Protein AF-A0A1G3KLJ8-F1 (afdb_monomer_lite)

Secondary structure (DSSP, 8-state):
---------------HHHHHHHHHHHHHTT-HHHHHHHHHHHHTT-----HHHHHHHHHHHHHHHHHTT-HHHHHHHHHHHHHH-TT-HHHHHHHHHHHSS---HHHHHHHHHHHHHHHHHHHHS--PPPPHHHHHHHHHHHHHHHHHHTTT---TTS-HHHHHHHHHH----

Radius of gyration: 20.09 Å; chains: 1; bounding box: 70×41×55 Å

pLDDT: mean 83.94, std 15.46, range [36.38, 97.56]

Sequence (173 aa):
MVTNRECRINTNFISSIDVFSQSFEMYKRKNYEKALCLLEKSLQSIEIPSFCILSEYYDLAASILWKIGESEKSYALWQKSLSFDNYNRHSYLSLSLLYKQQTDFCQLFIQIKLNEYYSLREYCENAGAFSQQEQEKVVDYLLFFWNKNLTNKNYTEMDELELVDYFIGLKVF

Foldseek 3Di:
DDPPPPPPPPPPQCALVNLLVVLVVCVVVVVLVVSLVSLVVCVVPYDDPALLSVLSSLLSNLVSCVSVPVNVSSLVSLVVSCVSPVLPQLSVQLCCQVPPPDDDLLVNLLVLVLSVVVVVCVVVDVDDDDDPVVSVVSSVLSNVVCVPPPPPDDPPVDDSSSSSVVSNPDDRD

Structure (mmCIF, N/CA/C/O backbone):
data_AF-A0A1G3KLJ8-F1
#
_entry.id   AF-A0A1G3KLJ8-F1
#
loop_
_atom_site.group_PDB
_atom_site.id
_atom_site.type_symbol
_atom_site.label_atom_id
_atom_site.label_alt_id
_atom_site.label_comp_id
_atom_site.label_asym_id
_atom_site.label_entity_id
_atom_site.label_seq_id
_atom_site.pdbx_PDB_ins_code
_atom_site.Cartn_x
_atom_site.Cartn_y
_atom_site.Cartn_z
_atom_site.occupancy
_atom_site.B_iso_or_equiv
_atom_site.auth_seq_id
_atom_site.auth_comp_id
_atom_site.auth_asym_id
_atom_site.auth_atom_id
_atom_site.pdbx_PDB_model_num
ATOM 1 N N . MET A 1 1 ? 50.192 25.869 -26.076 1.00 37.09 1 MET A N 1
ATOM 2 C CA . MET A 1 1 ? 48.774 25.765 -26.478 1.00 37.09 1 MET A CA 1
ATOM 3 C C . MET A 1 1 ? 48.099 24.791 -25.533 1.00 37.09 1 MET A C 1
ATOM 5 O O . MET A 1 1 ? 48.332 23.597 -25.640 1.00 37.09 1 MET A O 1
ATOM 9 N N . VAL A 1 2 ? 47.359 25.306 -24.552 1.00 36.38 2 VAL A N 1
ATOM 10 C CA . VAL A 1 2 ? 46.564 24.490 -23.628 1.00 36.38 2 VAL A CA 1
ATOM 11 C C . VAL A 1 2 ? 45.152 24.457 -24.193 1.00 36.38 2 VAL A C 1
ATOM 13 O O . VAL A 1 2 ? 44.456 25.467 -24.170 1.00 36.38 2 VAL A O 1
ATOM 16 N N . THR A 1 3 ? 44.736 23.327 -24.758 1.00 38.88 3 THR A N 1
ATOM 17 C CA . THR A 1 3 ? 43.322 23.094 -25.057 1.00 38.88 3 THR A CA 1
ATOM 18 C C . THR A 1 3 ? 42.652 22.633 -23.772 1.00 38.88 3 THR A C 1
ATOM 20 O O . THR A 1 3 ? 42.754 21.462 -23.405 1.00 38.88 3 THR A O 1
ATOM 23 N N . ASN A 1 4 ? 41.986 23.563 -23.086 1.00 41.22 4 ASN A N 1
ATOM 24 C CA . ASN A 1 4 ? 40.982 23.232 -22.083 1.00 41.22 4 ASN A CA 1
ATOM 25 C C . ASN A 1 4 ? 39.894 22.405 -22.778 1.00 41.22 4 ASN A C 1
ATOM 27 O O . ASN A 1 4 ? 39.076 22.940 -23.524 1.00 41.22 4 ASN A O 1
ATOM 31 N N . ARG A 1 5 ? 39.904 21.085 -22.568 1.00 43.38 5 ARG A N 1
ATOM 32 C CA . ARG A 1 5 ? 38.708 20.272 -22.783 1.00 43.38 5 ARG A CA 1
ATOM 33 C C . ARG A 1 5 ? 37.744 20.663 -21.677 1.00 43.38 5 ARG A C 1
ATOM 35 O O . ARG A 1 5 ? 37.921 20.245 -20.537 1.00 43.38 5 ARG A O 1
ATOM 42 N N . GLU A 1 6 ? 36.768 21.499 -22.010 1.00 41.97 6 GLU A N 1
ATOM 43 C CA . GLU A 1 6 ? 35.591 21.692 -21.172 1.00 41.97 6 GLU A CA 1
ATOM 44 C C . GLU A 1 6 ? 35.007 20.312 -20.865 1.00 41.97 6 GLU A C 1
ATOM 46 O O . GLU A 1 6 ? 34.482 19.622 -21.743 1.00 41.97 6 GLU A O 1
ATOM 51 N N . CYS A 1 7 ? 35.157 19.884 -19.614 1.00 37.53 7 CYS A N 1
ATOM 52 C CA . CYS A 1 7 ? 34.435 18.750 -19.078 1.00 37.53 7 CYS A CA 1
ATOM 53 C C . CYS A 1 7 ? 32.965 19.175 -19.029 1.00 37.53 7 CYS A C 1
ATOM 55 O O . CYS A 1 7 ? 32.515 19.795 -18.067 1.00 37.53 7 CYS A O 1
ATOM 57 N N . ARG A 1 8 ? 32.225 18.933 -20.116 1.00 41.47 8 ARG A N 1
ATOM 58 C CA . ARG A 1 8 ? 30.769 19.050 -20.107 1.00 41.47 8 ARG A CA 1
ATOM 59 C C . ARG A 1 8 ? 30.256 17.957 -19.181 1.00 41.47 8 ARG A C 1
ATOM 61 O O . ARG A 1 8 ? 30.151 16.803 -19.587 1.00 41.47 8 ARG A O 1
ATOM 68 N N . ILE A 1 9 ? 29.987 18.321 -17.929 1.00 46.00 9 ILE A N 1
ATOM 69 C CA . ILE A 1 9 ? 29.196 17.500 -17.017 1.00 46.00 9 ILE A CA 1
ATOM 70 C C . ILE A 1 9 ? 27.895 17.201 -17.765 1.00 46.00 9 ILE A C 1
ATOM 72 O O . ILE A 1 9 ? 27.168 18.116 -18.145 1.00 46.00 9 ILE A O 1
ATOM 76 N N . ASN A 1 10 ? 27.658 15.930 -18.074 1.00 39.91 10 ASN A N 1
ATOM 77 C CA . ASN A 1 10 ? 26.424 15.493 -18.704 1.00 39.91 10 ASN A CA 1
ATOM 78 C C . ASN A 1 10 ? 25.293 15.712 -17.688 1.00 39.91 10 ASN A C 1
ATOM 80 O O . ASN A 1 10 ? 25.184 14.973 -16.716 1.00 39.91 10 ASN A O 1
ATOM 84 N N . THR A 1 11 ? 24.498 16.766 -17.868 1.00 39.41 11 THR A N 1
ATOM 85 C CA . THR A 1 11 ? 23.463 17.210 -16.917 1.00 39.41 11 THR A CA 1
ATOM 86 C C . THR A 1 11 ? 22.170 16.394 -16.981 1.00 39.41 11 THR A C 1
ATOM 88 O O . THR A 1 11 ? 21.183 16.777 -16.365 1.00 39.41 11 THR A O 1
ATOM 91 N N . ASN A 1 12 ? 22.148 15.259 -17.683 1.00 46.44 12 ASN A N 1
ATOM 92 C CA . ASN A 1 12 ? 20.985 14.367 -17.729 1.00 46.44 12 ASN A CA 1
ATOM 93 C C . ASN A 1 12 ? 20.970 13.381 -16.548 1.00 46.44 12 ASN A C 1
ATOM 95 O O . ASN A 1 12 ? 20.696 12.196 -16.731 1.00 46.44 12 ASN A O 1
ATOM 99 N N . PHE A 1 13 ? 21.291 13.849 -15.339 1.00 54.19 13 PHE A N 1
ATOM 100 C CA . PHE A 1 13 ? 21.075 13.049 -14.138 1.00 54.19 13 PHE A CA 1
ATOM 101 C C . PHE A 1 13 ? 19.576 13.064 -13.838 1.00 54.19 13 PHE A C 1
ATOM 103 O O . PHE A 1 13 ? 19.060 14.021 -13.268 1.00 54.19 13 PHE A O 1
ATOM 110 N N . ILE A 1 14 ? 18.861 12.032 -14.285 1.00 63.62 14 ILE A N 1
ATOM 111 C CA . ILE A 1 14 ? 17.482 11.818 -13.852 1.00 63.62 14 ILE A CA 1
ATOM 112 C C . ILE A 1 14 ? 17.573 11.257 -12.439 1.00 63.62 14 ILE A C 1
ATOM 114 O O . ILE A 1 14 ? 18.164 10.194 -12.238 1.00 63.62 14 ILE A O 1
ATOM 118 N N . SER A 1 15 ? 17.035 11.978 -11.457 1.00 76.12 15 SER A N 1
ATOM 119 C CA . SER A 1 15 ? 17.053 11.481 -10.087 1.00 76.12 15 SER A CA 1
ATOM 120 C C . SER A 1 15 ? 16.141 10.257 -9.961 1.00 76.12 15 SER A C 1
ATOM 122 O O . SER A 1 15 ? 15.136 10.129 -10.668 1.00 76.12 15 SER A O 1
ATOM 124 N N . SER A 1 16 ? 16.463 9.351 -9.037 1.00 78.25 16 SER A N 1
ATOM 125 C CA . SER A 1 16 ? 15.567 8.240 -8.683 1.00 78.25 16 SER A CA 1
ATOM 126 C C . SER A 1 16 ? 14.182 8.753 -8.267 1.00 78.25 16 SER A C 1
ATOM 128 O O . SER A 1 16 ? 13.157 8.186 -8.625 1.00 78.25 16 SER A O 1
ATOM 130 N N . ILE A 1 17 ? 14.122 9.905 -7.608 1.00 81.75 17 ILE A N 1
ATOM 131 C CA . ILE A 1 17 ? 12.860 10.535 -7.211 1.00 81.75 17 ILE A CA 1
ATOM 132 C C . ILE A 1 17 ? 12.013 10.929 -8.438 1.00 81.75 17 ILE A C 1
ATOM 134 O O . ILE A 1 17 ? 10.801 10.693 -8.450 1.00 81.75 17 ILE A O 1
ATOM 138 N N . ASP A 1 18 ? 12.628 11.475 -9.492 1.00 85.12 18 ASP A N 1
ATOM 139 C CA . ASP A 1 18 ? 11.914 11.871 -10.715 1.00 85.12 18 ASP A CA 1
ATOM 140 C C . ASP A 1 18 ? 11.345 10.662 -11.455 1.00 85.12 18 ASP A C 1
ATOM 142 O O . ASP A 1 18 ? 10.202 10.686 -11.919 1.00 85.12 18 ASP A O 1
ATOM 146 N N . VAL A 1 19 ? 12.134 9.592 -11.566 1.00 86.81 19 VAL A N 1
ATOM 147 C CA . VAL A 1 19 ? 11.677 8.345 -12.185 1.00 86.81 19 VAL A CA 1
ATOM 148 C C . VAL A 1 19 ? 10.544 7.728 -11.385 1.00 86.81 19 VAL A C 1
ATOM 150 O O . VAL A 1 19 ? 9.549 7.305 -11.980 1.00 86.81 19 VAL A O 1
ATOM 153 N N . PHE A 1 20 ? 10.690 7.658 -10.062 1.00 89.19 20 PHE A N 1
ATOM 154 C CA . PHE A 1 20 ? 9.658 7.120 -9.190 1.00 89.19 20 PHE A CA 1
ATOM 155 C C . PHE A 1 20 ? 8.347 7.885 -9.381 1.00 89.19 20 PHE A C 1
ATOM 157 O O . PHE A 1 20 ? 7.323 7.284 -9.696 1.00 89.19 20 PHE A O 1
ATOM 164 N N . SER A 1 21 ? 8.405 9.218 -9.317 1.00 90.56 21 SER A N 1
ATOM 165 C CA . SER A 1 21 ? 7.242 10.093 -9.496 1.00 90.56 21 SER A CA 1
ATOM 166 C C . SER A 1 21 ? 6.569 9.889 -10.857 1.00 90.56 21 SER A C 1
ATOM 168 O O . SER A 1 21 ? 5.351 9.750 -10.939 1.00 90.56 21 SER A O 1
ATOM 170 N N . GLN A 1 22 ? 7.349 9.803 -11.940 1.00 92.06 22 GLN A N 1
ATOM 171 C CA . GLN A 1 22 ? 6.813 9.548 -13.282 1.00 92.06 22 GLN A CA 1
ATOM 172 C C . GLN A 1 22 ? 6.172 8.161 -13.404 1.00 92.06 22 GLN A C 1
ATOM 174 O O . GLN A 1 22 ? 5.105 8.021 -14.004 1.00 92.06 22 GLN A O 1
ATOM 179 N N . SER A 1 23 ? 6.806 7.139 -12.831 1.00 93.50 23 SER A N 1
ATOM 180 C CA . SER A 1 23 ? 6.293 5.766 -12.845 1.00 93.50 23 SER A CA 1
ATOM 181 C C . SER A 1 23 ? 4.998 5.661 -12.040 1.00 93.50 23 SER A C 1
ATOM 183 O O . SER A 1 23 ? 4.040 5.034 -12.491 1.00 93.50 23 SER A O 1
ATOM 185 N N . PHE A 1 24 ? 4.935 6.339 -10.893 1.00 93.38 24 PHE A N 1
ATOM 186 C CA . PHE A 1 24 ? 3.746 6.413 -10.055 1.00 93.38 24 PHE A CA 1
ATOM 187 C C . PHE A 1 24 ? 2.587 7.111 -10.777 1.00 93.38 24 PHE A C 1
ATOM 189 O O . PHE A 1 24 ? 1.476 6.588 -10.814 1.00 93.38 24 PHE A O 1
ATOM 196 N N . GLU A 1 25 ? 2.841 8.231 -11.457 1.00 95.25 25 GLU A N 1
ATOM 197 C CA . GLU A 1 25 ? 1.832 8.901 -12.289 1.00 95.25 25 GLU A CA 1
ATOM 198 C C . GLU A 1 25 ? 1.289 7.991 -13.402 1.00 95.25 25 GLU A C 1
ATOM 200 O O . GLU A 1 25 ? 0.082 7.954 -13.659 1.00 95.25 25 GLU A O 1
ATOM 205 N N . MET A 1 26 ? 2.158 7.216 -14.060 1.00 95.81 26 MET A N 1
ATOM 206 C CA . MET A 1 26 ? 1.726 6.232 -15.057 1.00 95.81 26 MET A CA 1
ATOM 207 C C . MET A 1 26 ? 0.880 5.118 -14.432 1.00 95.81 26 MET A C 1
ATOM 209 O O . MET A 1 26 ? -0.151 4.755 -15.003 1.00 95.81 26 MET A O 1
ATOM 213 N N . TYR A 1 27 ? 1.262 4.627 -13.250 1.00 95.38 27 TYR A N 1
ATOM 214 C CA . TYR A 1 27 ? 0.481 3.663 -12.475 1.00 95.38 27 TYR A CA 1
ATOM 215 C C . TYR A 1 27 ? -0.920 4.202 -12.144 1.00 95.38 27 TYR A C 1
ATOM 217 O O . TYR A 1 27 ? -1.913 3.532 -12.432 1.00 95.38 27 TYR A O 1
ATOM 225 N N . LYS A 1 28 ? -1.038 5.445 -11.649 1.00 93.44 28 LYS A N 1
ATOM 226 C CA . LYS A 1 28 ? -2.343 6.075 -11.360 1.00 93.44 28 LYS A CA 1
ATOM 227 C C . LYS A 1 28 ? -3.209 6.243 -12.609 1.00 93.44 28 LYS A C 1
ATOM 229 O O . LYS A 1 28 ? -4.430 6.146 -12.524 1.00 93.44 28 LYS A O 1
ATOM 234 N N . ARG A 1 29 ? -2.593 6.432 -13.780 1.00 95.62 29 ARG A N 1
ATOM 235 C CA . ARG A 1 29 ? -3.276 6.483 -15.088 1.00 95.62 29 ARG A CA 1
ATOM 236 C C . ARG A 1 29 ? -3.553 5.104 -15.695 1.00 95.62 29 ARG A C 1
ATOM 238 O O . ARG A 1 29 ? -3.951 5.036 -16.856 1.00 95.62 29 ARG A O 1
ATOM 245 N N . LYS A 1 30 ? -3.340 4.023 -14.937 1.00 95.12 30 LYS A N 1
ATOM 246 C CA . LYS A 1 30 ? -3.534 2.626 -15.358 1.00 95.12 30 LYS A CA 1
ATOM 247 C C . LYS A 1 30 ? -2.679 2.227 -16.570 1.00 95.12 30 LYS A C 1
ATOM 249 O O . LYS A 1 30 ? -3.051 1.363 -17.353 1.00 95.12 30 LYS A O 1
ATOM 254 N N . ASN A 1 31 ? -1.522 2.871 -16.733 1.00 97.06 31 ASN A N 1
ATOM 255 C CA . ASN A 1 31 ? -0.562 2.611 -17.804 1.00 97.06 31 ASN A CA 1
ATOM 256 C C . ASN A 1 31 ? 0.586 1.733 -17.287 1.00 97.06 31 ASN A C 1
ATOM 258 O O . ASN A 1 31 ? 1.737 2.169 -17.181 1.00 97.06 31 ASN A O 1
ATOM 262 N N . TYR A 1 32 ? 0.228 0.519 -16.882 1.00 96.81 32 TYR A N 1
ATOM 263 C CA . TYR A 1 32 ? 1.059 -0.361 -16.066 1.00 96.81 32 TYR A CA 1
ATOM 264 C C . TYR A 1 32 ? 2.324 -0.828 -16.790 1.00 96.81 32 TYR A C 1
ATOM 266 O O . TYR A 1 32 ? 3.413 -0.773 -16.225 1.00 96.81 32 TYR A O 1
ATOM 274 N N . GLU A 1 33 ? 2.224 -1.196 -18.064 1.00 95.06 33 GLU A N 1
ATOM 275 C CA . GLU A 1 33 ? 3.356 -1.696 -18.845 1.00 95.06 33 GLU A CA 1
ATOM 276 C C . GLU A 1 33 ? 4.409 -0.607 -19.077 1.00 95.06 33 GLU A C 1
ATOM 278 O O . GLU A 1 33 ? 5.612 -0.866 -19.002 1.00 95.06 33 GLU A O 1
ATOM 283 N N . LYS A 1 34 ? 3.978 0.640 -19.322 1.00 94.19 34 LYS A N 1
ATOM 284 C CA . LYS A 1 34 ? 4.919 1.763 -19.455 1.00 94.19 3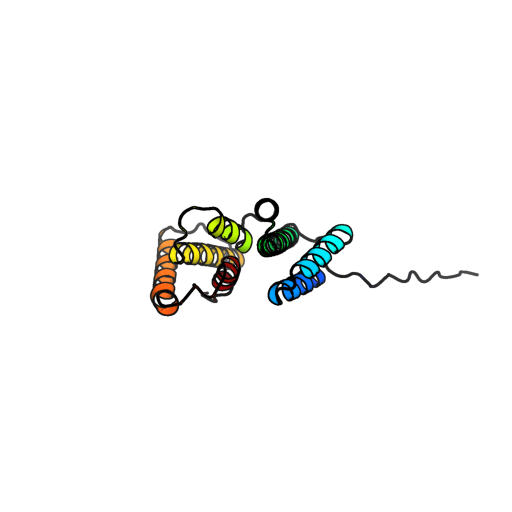4 LYS A CA 1
ATOM 285 C C . LYS A 1 34 ? 5.550 2.128 -18.118 1.00 94.19 34 LYS A C 1
ATOM 287 O O . LYS A 1 34 ? 6.747 2.408 -18.099 1.00 94.19 34 LYS A O 1
ATOM 292 N N . ALA A 1 35 ? 4.777 2.091 -17.030 1.00 95.38 35 ALA A N 1
ATOM 293 C CA . ALA A 1 35 ? 5.295 2.315 -15.685 1.00 95.38 35 ALA A CA 1
ATOM 294 C C . ALA A 1 35 ? 6.383 1.284 -15.336 1.00 95.38 35 ALA A C 1
ATOM 296 O O . ALA A 1 35 ? 7.472 1.663 -14.910 1.00 95.38 35 ALA A O 1
ATOM 297 N N . LEU A 1 36 ? 6.130 -0.003 -15.606 1.00 93.94 36 LEU A N 1
ATOM 298 C CA . LEU A 1 36 ? 7.096 -1.074 -15.356 1.00 93.94 36 LEU A CA 1
ATOM 299 C C . LEU A 1 36 ? 8.367 -0.901 -16.194 1.00 93.94 36 LEU A C 1
ATOM 301 O O . LEU A 1 36 ? 9.468 -0.934 -15.655 1.00 93.94 36 LEU A O 1
ATOM 305 N N . CYS A 1 37 ? 8.217 -0.643 -17.496 1.00 91.75 37 CYS A N 1
ATOM 306 C CA . CYS A 1 37 ? 9.345 -0.434 -18.407 1.00 91.75 37 CYS A CA 1
ATOM 307 C C . CYS A 1 37 ? 10.236 0.743 -17.974 1.00 91.75 37 CYS A C 1
ATOM 309 O O . CYS A 1 37 ? 11.463 0.677 -18.095 1.00 91.75 37 CYS A O 1
ATOM 311 N N . LEU A 1 38 ? 9.637 1.824 -17.459 1.00 90.25 38 LEU A N 1
ATOM 312 C CA . LEU A 1 38 ? 10.381 2.965 -16.929 1.00 90.25 38 LEU A CA 1
ATOM 313 C C . LEU A 1 38 ? 11.175 2.582 -15.671 1.00 90.25 38 LEU A C 1
ATOM 315 O O . LEU A 1 38 ? 12.372 2.871 -15.607 1.00 90.25 38 LEU A O 1
ATOM 319 N N . LEU A 1 39 ? 10.543 1.884 -14.719 1.00 89.06 39 LEU A N 1
ATOM 320 C CA . LEU A 1 39 ? 11.209 1.393 -13.509 1.00 89.06 39 LEU A CA 1
ATOM 321 C C . LEU A 1 39 ? 12.374 0.457 -13.846 1.00 89.06 39 LEU A C 1
ATOM 323 O O . LEU A 1 39 ? 13.490 0.690 -13.390 1.00 89.06 39 LEU A O 1
ATOM 327 N N . GLU A 1 40 ? 12.168 -0.549 -14.693 1.00 86.75 40 GLU A N 1
ATOM 328 C CA . GLU A 1 40 ? 13.208 -1.523 -15.048 1.00 86.75 40 GLU A CA 1
ATOM 329 C C . GLU A 1 40 ? 14.430 -0.874 -15.701 1.00 86.75 40 GLU A C 1
ATOM 331 O O . GLU A 1 40 ? 15.566 -1.160 -15.317 1.00 86.75 40 GLU A O 1
ATOM 336 N N . LYS A 1 41 ? 14.212 0.036 -16.659 1.00 81.38 41 LYS A N 1
ATOM 337 C CA . LYS A 1 41 ? 15.309 0.776 -17.300 1.00 81.38 41 LYS A CA 1
ATOM 338 C C . LYS A 1 41 ? 16.064 1.638 -16.301 1.00 81.38 41 LYS A C 1
ATOM 340 O O . LYS A 1 41 ? 17.285 1.714 -16.360 1.00 81.38 41 LYS A O 1
ATOM 345 N N . SER A 1 42 ? 15.343 2.272 -15.382 1.00 77.69 42 SER A N 1
ATOM 346 C CA . SER A 1 42 ? 15.942 3.168 -14.400 1.00 77.69 42 SER A CA 1
ATOM 347 C C . SER A 1 42 ? 16.816 2.447 -13.374 1.00 77.69 42 SER A C 1
ATOM 349 O O . SER A 1 42 ? 17.897 2.934 -13.051 1.00 77.69 42 SER A O 1
ATOM 351 N N . LEU A 1 43 ? 16.405 1.256 -12.922 1.00 73.75 43 LEU A N 1
ATOM 352 C CA . LEU A 1 43 ? 17.154 0.448 -11.956 1.00 73.75 43 LEU A CA 1
ATOM 353 C C . LEU A 1 43 ? 18.518 -0.003 -12.502 1.00 73.75 43 LEU A C 1
ATOM 355 O O . LEU A 1 43 ? 19.411 -0.327 -11.725 1.00 73.75 43 LEU A O 1
ATOM 359 N N . GLN A 1 44 ? 18.700 -0.012 -13.825 1.00 74.56 44 GLN A N 1
ATOM 360 C CA . GLN A 1 44 ? 19.975 -0.343 -14.467 1.00 74.56 44 GLN A CA 1
ATOM 361 C C . GLN A 1 44 ? 20.960 0.834 -14.506 1.00 74.56 44 GLN A C 1
ATOM 363 O O . GLN A 1 44 ? 22.147 0.620 -14.744 1.00 74.56 44 GLN A O 1
ATOM 368 N N . SER A 1 45 ? 20.484 2.069 -14.324 1.00 69.81 45 SER A N 1
ATOM 369 C CA . SER A 1 45 ? 21.256 3.278 -14.639 1.00 69.81 45 SER A CA 1
ATOM 370 C C . SER A 1 45 ? 21.266 4.348 -13.549 1.00 69.81 45 SER A C 1
ATOM 372 O O . SER A 1 45 ? 21.938 5.362 -13.726 1.00 69.81 45 SER 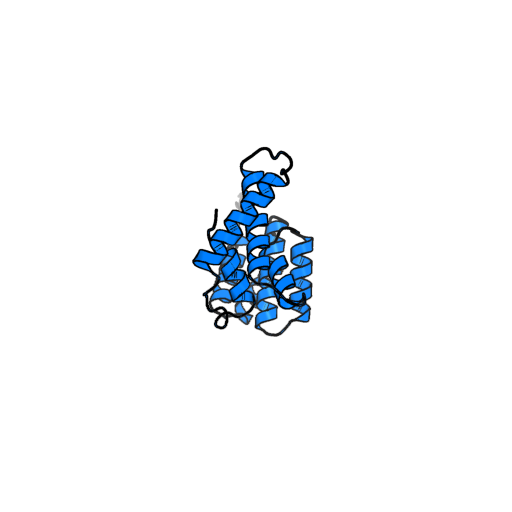A O 1
ATOM 374 N N . ILE A 1 46 ? 20.513 4.171 -12.462 1.00 69.44 46 ILE A N 1
ATOM 375 C CA . ILE A 1 46 ? 20.376 5.167 -11.394 1.00 69.44 46 ILE A CA 1
ATOM 376 C C . ILE A 1 46 ? 20.953 4.630 -10.087 1.00 69.44 46 ILE A C 1
ATOM 378 O O . ILE A 1 46 ? 20.707 3.490 -9.699 1.00 69.44 46 ILE A O 1
ATOM 382 N N . GLU A 1 47 ? 21.689 5.488 -9.384 1.00 74.69 47 GLU A N 1
ATOM 383 C CA . GLU A 1 47 ? 22.078 5.254 -7.998 1.00 74.69 47 GLU A CA 1
ATOM 384 C C . GLU A 1 47 ? 20.894 5.561 -7.074 1.00 74.69 47 GLU A C 1
ATOM 386 O O . GLU A 1 47 ? 20.322 6.656 -7.100 1.00 74.69 47 GLU A O 1
ATOM 391 N N . ILE A 1 48 ? 20.500 4.580 -6.264 1.00 73.19 48 ILE A N 1
ATOM 392 C CA . ILE A 1 48 ? 19.391 4.734 -5.326 1.00 73.19 48 ILE A CA 1
ATOM 393 C C . ILE A 1 48 ? 19.968 5.188 -3.984 1.00 73.19 48 ILE A C 1
ATOM 395 O O . ILE A 1 48 ? 20.735 4.443 -3.375 1.00 73.19 48 ILE A O 1
ATOM 399 N N . PRO A 1 49 ? 19.618 6.397 -3.514 1.00 70.44 49 PRO A N 1
ATOM 400 C CA . PRO A 1 49 ? 20.369 7.064 -2.456 1.00 70.44 49 PRO A CA 1
ATOM 401 C C . PRO A 1 49 ? 20.061 6.528 -1.051 1.00 70.44 49 PRO A C 1
ATOM 403 O O . PRO A 1 49 ? 20.728 6.920 -0.096 1.00 70.44 49 PRO A O 1
ATOM 406 N N . SER A 1 50 ? 19.058 5.653 -0.889 1.00 79.62 50 SER A N 1
ATOM 407 C CA . SER A 1 50 ? 18.741 5.025 0.397 1.00 79.62 50 SER A CA 1
ATOM 408 C C . SER A 1 50 ? 17.988 3.700 0.251 1.00 79.62 50 SER A C 1
ATOM 410 O O . SER A 1 50 ? 17.298 3.457 -0.742 1.00 79.62 50 SER A O 1
ATOM 412 N N . PHE A 1 51 ? 18.068 2.856 1.284 1.00 82.75 51 PHE A N 1
ATOM 413 C CA . PHE A 1 51 ? 17.273 1.628 1.362 1.00 82.75 51 PHE A CA 1
ATOM 414 C C . PHE A 1 51 ? 15.759 1.901 1.417 1.00 82.75 51 PHE A C 1
ATOM 416 O O . PHE A 1 51 ? 15.000 1.134 0.833 1.00 82.75 51 PHE A O 1
ATOM 423 N N . CYS A 1 52 ? 15.318 3.014 2.018 1.00 83.88 52 CYS A N 1
ATOM 424 C CA . CYS A 1 52 ? 13.904 3.412 2.026 1.00 83.88 52 CYS A CA 1
ATOM 425 C C . CYS A 1 52 ? 13.387 3.684 0.606 1.00 83.88 52 CYS A C 1
ATOM 427 O O . CYS A 1 52 ? 12.368 3.134 0.205 1.00 83.88 52 CYS A O 1
ATOM 429 N N . ILE A 1 53 ? 14.128 4.451 -0.202 1.00 84.44 53 ILE A N 1
ATOM 430 C CA . ILE A 1 53 ? 13.729 4.725 -1.593 1.00 84.44 53 ILE A CA 1
ATOM 431 C C . ILE A 1 53 ? 13.753 3.430 -2.411 1.00 84.44 53 ILE A C 1
ATOM 433 O O . ILE A 1 53 ? 12.860 3.176 -3.213 1.00 84.44 53 ILE A O 1
ATOM 437 N N . LEU A 1 54 ? 14.734 2.554 -2.177 1.00 88.75 54 LEU A N 1
ATOM 438 C CA . LEU A 1 54 ? 14.767 1.242 -2.823 1.00 88.75 54 LEU A CA 1
ATOM 439 C C . LEU A 1 54 ? 13.537 0.387 -2.462 1.00 88.75 54 LEU A C 1
ATOM 441 O O . LEU A 1 54 ? 13.006 -0.321 -3.320 1.00 88.75 54 LEU A O 1
ATOM 445 N N . SER A 1 55 ? 13.071 0.467 -1.215 1.00 92.62 55 SER A N 1
ATOM 446 C CA . SER A 1 55 ? 11.847 -0.192 -0.760 1.00 92.62 55 SER A CA 1
ATOM 447 C C . SER A 1 55 ? 10.608 0.314 -1.507 1.00 92.62 55 SER A C 1
ATOM 449 O O . SER A 1 55 ? 9.824 -0.505 -1.994 1.00 92.62 55 SER A O 1
ATOM 451 N N . GLU A 1 56 ? 10.459 1.632 -1.675 1.00 92.06 56 GLU A N 1
ATOM 452 C CA . GLU A 1 56 ? 9.357 2.242 -2.437 1.00 92.06 56 GLU A CA 1
ATOM 453 C C . GLU A 1 56 ? 9.353 1.782 -3.901 1.00 92.06 56 GLU A C 1
ATOM 455 O O . GLU A 1 56 ? 8.309 1.449 -4.459 1.00 92.06 56 GLU A O 1
ATOM 460 N N . TYR A 1 57 ? 10.529 1.677 -4.521 1.00 92.88 57 TYR A N 1
ATOM 461 C CA . TYR A 1 57 ? 10.662 1.161 -5.884 1.00 92.88 57 TYR A CA 1
ATOM 462 C C . TYR A 1 57 ? 10.155 -0.276 -6.031 1.00 92.88 57 TYR A C 1
ATOM 464 O O . TYR A 1 57 ? 9.430 -0.583 -6.983 1.00 92.88 57 TYR A O 1
ATOM 472 N N . TYR A 1 58 ? 10.533 -1.164 -5.107 1.00 95.00 58 TYR A N 1
ATOM 473 C CA . TYR A 1 58 ? 10.052 -2.544 -5.127 1.00 95.00 58 TYR A CA 1
ATOM 474 C C . TYR A 1 58 ? 8.553 -2.634 -4.857 1.00 95.00 58 TYR A C 1
ATOM 476 O O . TYR A 1 58 ? 7.882 -3.440 -5.496 1.00 95.00 58 TYR A O 1
ATOM 484 N N . ASP A 1 59 ? 8.027 -1.791 -3.972 1.00 96.50 59 ASP A N 1
ATOM 485 C CA . ASP A 1 59 ? 6.596 -1.709 -3.687 1.00 96.50 59 ASP A CA 1
ATOM 486 C C . ASP A 1 59 ? 5.777 -1.279 -4.915 1.00 96.50 59 ASP A C 1
ATOM 488 O O . ASP A 1 59 ? 4.784 -1.924 -5.274 1.00 96.50 59 ASP A O 1
ATOM 492 N N . LEU A 1 60 ? 6.225 -0.238 -5.620 1.00 96.25 60 LEU A N 1
ATOM 493 C CA . LEU A 1 60 ? 5.561 0.230 -6.832 1.00 96.25 60 LEU A CA 1
ATOM 494 C C . LEU A 1 60 ? 5.644 -0.815 -7.953 1.00 96.25 60 LEU A C 1
ATOM 496 O O . LEU A 1 60 ? 4.641 -1.101 -8.609 1.00 96.25 60 LEU A O 1
ATOM 500 N N . ALA A 1 61 ? 6.815 -1.428 -8.152 1.00 96.25 61 ALA A N 1
ATOM 501 C CA . ALA A 1 61 ? 6.984 -2.497 -9.132 1.00 96.25 61 ALA A CA 1
ATOM 502 C C . ALA A 1 61 ? 6.083 -3.705 -8.816 1.00 96.25 61 ALA A C 1
ATOM 504 O O . ALA A 1 61 ? 5.434 -4.235 -9.716 1.00 96.25 61 ALA A O 1
ATOM 505 N N . ALA A 1 62 ? 5.984 -4.105 -7.546 1.00 97.50 62 ALA A N 1
ATOM 506 C CA . ALA A 1 62 ? 5.085 -5.166 -7.102 1.00 97.50 62 ALA A CA 1
ATOM 507 C C . ALA A 1 62 ? 3.617 -4.833 -7.399 1.00 97.50 62 ALA A C 1
ATOM 509 O O . ALA A 1 62 ? 2.891 -5.667 -7.943 1.00 97.50 62 ALA A O 1
ATOM 510 N N . SER A 1 63 ? 3.198 -3.602 -7.107 1.00 97.56 63 SER A N 1
ATOM 511 C CA . SER A 1 63 ? 1.840 -3.116 -7.365 1.00 97.56 63 SER A CA 1
ATOM 512 C C . SER A 1 63 ? 1.503 -3.143 -8.854 1.00 97.56 63 SER A C 1
ATOM 514 O O . SER A 1 63 ? 0.436 -3.608 -9.247 1.00 97.56 63 SER A O 1
ATOM 516 N N . ILE A 1 64 ? 2.437 -2.718 -9.706 1.00 97.44 64 ILE A N 1
ATOM 517 C CA . ILE A 1 64 ? 2.286 -2.776 -11.162 1.00 97.44 64 ILE A CA 1
ATOM 518 C C . ILE A 1 64 ? 2.189 -4.228 -11.653 1.00 97.44 64 ILE A C 1
ATOM 520 O O . ILE A 1 64 ? 1.296 -4.541 -12.438 1.00 97.44 64 ILE A O 1
ATOM 524 N N . LEU A 1 65 ? 3.062 -5.119 -11.169 1.00 97.31 65 LEU A N 1
ATOM 525 C CA . LEU A 1 65 ? 3.039 -6.543 -11.520 1.00 97.31 65 LEU A CA 1
ATOM 526 C C . LEU A 1 65 ? 1.712 -7.207 -11.134 1.00 97.31 65 LEU A C 1
ATOM 528 O O . LEU A 1 65 ? 1.158 -7.971 -11.920 1.00 97.31 65 LEU A O 1
ATOM 532 N N . TRP A 1 66 ? 1.161 -6.868 -9.967 1.00 97.50 66 TRP A N 1
ATOM 533 C CA . TRP A 1 66 ? -0.160 -7.344 -9.555 1.00 97.50 66 TRP A CA 1
ATOM 534 C C . TRP A 1 66 ? -1.239 -6.941 -10.563 1.00 97.50 66 TRP A C 1
ATOM 536 O O . TRP A 1 66 ? -2.016 -7.782 -11.012 1.00 97.50 66 TRP A O 1
ATOM 546 N N . LYS A 1 67 ? -1.250 -5.666 -10.978 1.00 96.31 67 LYS A N 1
ATOM 547 C CA . LYS A 1 67 ? -2.241 -5.129 -11.924 1.00 96.31 67 LYS A CA 1
ATOM 548 C C . LYS A 1 67 ? -2.213 -5.789 -13.296 1.00 96.31 67 LYS A C 1
ATOM 550 O O . LYS A 1 67 ? -3.257 -5.870 -13.936 1.00 96.31 67 LYS A O 1
ATOM 555 N N . ILE A 1 68 ? -1.052 -6.260 -13.739 1.00 96.38 68 ILE A N 1
ATOM 556 C CA . ILE A 1 68 ? -0.909 -6.968 -15.019 1.00 96.38 68 ILE A CA 1
ATOM 557 C C . ILE A 1 68 ? -1.062 -8.494 -14.885 1.00 96.38 68 ILE A C 1
ATOM 559 O O . ILE A 1 68 ? -0.886 -9.209 -15.867 1.00 96.38 68 ILE A O 1
ATOM 563 N N . GLY A 1 69 ? -1.405 -9.002 -13.694 1.00 95.88 69 GLY A N 1
ATOM 564 C CA . GLY A 1 69 ? -1.684 -10.421 -13.444 1.00 95.88 69 GLY A CA 1
ATOM 565 C C . GLY A 1 69 ? -0.469 -11.274 -13.060 1.00 95.88 69 GLY A C 1
ATOM 566 O O . GLY A 1 69 ? -0.582 -12.492 -12.960 1.00 95.88 69 GLY A O 1
ATOM 567 N N . GLU A 1 70 ? 0.687 -10.663 -12.806 1.00 97.00 70 GLU A N 1
ATOM 568 C CA . GLU A 1 70 ? 1.940 -11.336 -12.435 1.00 97.00 70 GLU A CA 1
ATOM 569 C C . GLU A 1 70 ? 2.050 -11.489 -10.905 1.00 97.00 70 GLU A C 1
ATOM 571 O O . GLU A 1 70 ? 2.952 -10.949 -10.256 1.00 97.00 70 GLU A O 1
ATOM 576 N N . SER A 1 71 ? 1.092 -12.208 -10.311 1.00 95.62 71 SER A N 1
ATOM 577 C CA . SER A 1 71 ? 0.893 -12.290 -8.854 1.00 95.62 71 SER A CA 1
ATOM 578 C C . SER A 1 71 ? 2.096 -12.849 -8.085 1.00 95.62 71 SER A C 1
ATOM 580 O O . SER A 1 71 ? 2.496 -12.268 -7.079 1.00 95.62 71 SER A O 1
ATOM 582 N N . GLU A 1 72 ? 2.731 -13.921 -8.566 1.00 96.31 72 GLU A N 1
ATOM 583 C CA . GLU A 1 72 ? 3.902 -14.519 -7.901 1.00 96.31 72 GLU A CA 1
ATOM 584 C C . GLU A 1 72 ? 5.096 -13.557 -7.858 1.00 96.31 72 GLU A C 1
ATOM 586 O O . GLU A 1 72 ? 5.759 -13.407 -6.827 1.00 96.31 72 GLU A O 1
ATOM 591 N N . LYS A 1 73 ? 5.355 -12.856 -8.970 1.00 96.94 73 LYS A N 1
ATOM 592 C CA . LYS A 1 73 ? 6.435 -11.864 -9.043 1.00 96.94 73 LYS A CA 1
ATOM 593 C C . LYS A 1 73 ? 6.123 -10.659 -8.161 1.00 96.94 73 LYS A C 1
ATOM 595 O O . LYS A 1 73 ? 7.010 -10.158 -7.474 1.00 96.94 73 LYS A O 1
ATOM 600 N N . SER A 1 74 ? 4.866 -10.222 -8.158 1.00 97.44 74 SER A N 1
ATOM 601 C CA . SER A 1 74 ? 4.380 -9.155 -7.288 1.00 97.44 74 SER A CA 1
ATOM 602 C C . SER A 1 74 ? 4.610 -9.483 -5.808 1.00 97.44 74 SER A C 1
ATOM 604 O O . SER A 1 74 ? 5.253 -8.709 -5.098 1.00 97.44 74 SER A O 1
ATOM 606 N N . TYR A 1 75 ? 4.208 -10.679 -5.367 1.00 97.12 75 TYR A N 1
ATOM 607 C CA . TYR A 1 75 ? 4.438 -11.161 -4.006 1.00 97.12 75 TYR A CA 1
ATOM 608 C C . TYR A 1 75 ? 5.920 -11.108 -3.612 1.00 97.12 75 TYR A C 1
ATOM 610 O O . TYR A 1 75 ? 6.270 -10.541 -2.573 1.00 97.12 75 TYR A O 1
ATOM 618 N N . ALA A 1 76 ? 6.801 -11.641 -4.465 1.00 97.38 76 ALA A N 1
ATOM 619 C CA . ALA A 1 76 ? 8.239 -11.642 -4.216 1.00 97.38 76 ALA A CA 1
ATOM 620 C C . ALA A 1 76 ? 8.818 -10.220 -4.094 1.00 97.38 76 ALA A C 1
ATOM 622 O O . ALA A 1 76 ? 9.695 -9.975 -3.262 1.00 97.38 76 ALA A O 1
ATOM 623 N N . LEU A 1 77 ? 8.327 -9.264 -4.891 1.00 97.00 77 LEU A N 1
ATOM 624 C CA . LEU A 1 77 ? 8.783 -7.877 -4.818 1.00 97.00 77 LEU A CA 1
ATOM 625 C C . LEU A 1 77 ? 8.276 -7.144 -3.572 1.00 97.00 77 LEU A C 1
ATOM 627 O O . LEU A 1 77 ? 9.057 -6.409 -2.973 1.00 97.00 77 LEU A O 1
ATOM 631 N N . TRP A 1 78 ? 7.047 -7.385 -3.108 1.00 97.31 78 TRP A N 1
ATOM 632 C CA . TRP A 1 78 ? 6.600 -6.835 -1.821 1.00 97.31 78 TRP A CA 1
ATOM 633 C C . TRP A 1 78 ? 7.400 -7.395 -0.641 1.00 97.31 78 TRP A C 1
ATOM 635 O O . TRP A 1 78 ? 7.781 -6.648 0.259 1.00 97.31 78 TRP A O 1
ATOM 645 N N . GLN A 1 79 ? 7.731 -8.691 -0.650 1.00 96.81 79 GLN A N 1
ATOM 646 C CA . GLN A 1 79 ? 8.631 -9.262 0.360 1.00 96.81 79 GLN A CA 1
ATOM 647 C C . GLN A 1 79 ? 10.014 -8.605 0.320 1.00 96.81 79 GLN A C 1
ATOM 649 O O . GLN A 1 79 ? 10.596 -8.291 1.359 1.00 96.81 79 GLN A O 1
ATOM 654 N N . LYS A 1 80 ? 10.534 -8.363 -0.887 1.00 95.50 80 LYS A N 1
ATOM 655 C CA . LYS A 1 80 ? 11.810 -7.678 -1.077 1.00 95.50 80 LYS A CA 1
ATOM 656 C C . LYS A 1 80 ? 11.755 -6.232 -0.586 1.00 95.50 80 LYS A C 1
ATOM 658 O O . LYS A 1 80 ? 12.688 -5.806 0.088 1.00 95.50 80 LYS A O 1
ATOM 663 N N . SER A 1 81 ? 10.669 -5.509 -0.848 1.00 95.62 81 SER A N 1
ATOM 664 C CA . SER A 1 81 ? 10.430 -4.163 -0.316 1.00 95.62 81 SER A CA 1
ATOM 665 C C . SER A 1 81 ? 10.533 -4.139 1.216 1.00 95.62 81 SER A C 1
ATOM 667 O O . SER A 1 81 ? 11.346 -3.393 1.770 1.00 95.62 81 SER A O 1
ATOM 669 N N . LEU A 1 82 ? 9.841 -5.061 1.898 1.00 93.62 82 LEU A N 1
ATOM 670 C CA . LEU A 1 82 ? 9.896 -5.193 3.359 1.00 93.62 82 LEU A CA 1
ATOM 671 C C . LEU A 1 82 ? 11.264 -5.624 3.907 1.00 93.62 82 LEU A C 1
ATOM 673 O O . LEU A 1 82 ? 11.560 -5.369 5.071 1.00 93.62 82 LEU A O 1
ATOM 677 N N . SER A 1 83 ? 12.111 -6.263 3.093 1.00 94.44 83 SER A N 1
ATOM 678 C CA . SER A 1 83 ? 13.488 -6.584 3.494 1.00 94.44 83 SER A CA 1
ATOM 679 C C . SER A 1 83 ? 14.409 -5.358 3.533 1.00 94.44 83 SER A C 1
ATOM 681 O O . SER A 1 83 ? 15.406 -5.378 4.252 1.00 94.44 83 SER A O 1
ATOM 683 N N . PHE A 1 84 ? 14.076 -4.298 2.785 1.00 90.06 84 PHE A N 1
ATOM 684 C CA . PHE A 1 84 ? 14.806 -3.026 2.792 1.00 90.06 84 PHE A CA 1
ATOM 685 C C . PHE A 1 84 ? 14.225 -2.016 3.781 1.00 90.06 84 PHE A C 1
ATOM 687 O O . PHE A 1 84 ? 14.980 -1.262 4.389 1.00 90.06 84 PHE A O 1
ATOM 694 N N . ASP A 1 85 ? 12.903 -2.010 3.938 1.00 89.25 85 ASP A N 1
ATOM 695 C CA . ASP A 1 85 ? 12.195 -1.199 4.924 1.00 89.25 85 ASP A CA 1
ATOM 696 C C . ASP A 1 85 ? 11.001 -1.987 5.466 1.00 89.25 85 ASP A C 1
ATO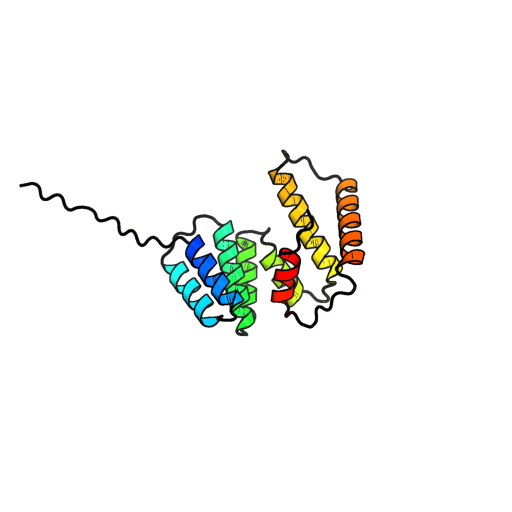M 698 O O . ASP A 1 85 ? 9.957 -2.111 4.819 1.00 89.25 85 ASP A O 1
ATOM 702 N N . ASN A 1 86 ? 11.156 -2.516 6.677 1.00 85.50 86 ASN A N 1
ATOM 703 C CA . ASN A 1 86 ? 10.119 -3.276 7.365 1.00 85.50 86 ASN A CA 1
ATOM 704 C C . ASN A 1 86 ? 8.935 -2.404 7.821 1.00 85.50 86 ASN A C 1
ATOM 706 O O . ASN A 1 86 ? 7.915 -2.954 8.242 1.00 85.50 86 ASN A O 1
ATOM 710 N N . TYR A 1 87 ? 9.049 -1.077 7.720 1.00 83.31 87 TYR A N 1
ATOM 711 C CA . TYR A 1 87 ? 7.984 -0.117 7.988 1.00 83.31 87 TYR A CA 1
ATOM 712 C C . TYR A 1 87 ? 7.280 0.366 6.714 1.00 83.31 87 TYR A C 1
ATOM 714 O O . TYR A 1 87 ? 6.378 1.202 6.819 1.00 83.31 87 TYR A O 1
ATOM 722 N N . ASN A 1 88 ? 7.606 -0.172 5.526 1.00 88.50 88 ASN A N 1
ATOM 723 C CA . ASN A 1 88 ? 6.885 0.157 4.296 1.00 88.50 88 ASN A CA 1
ATOM 724 C C . ASN A 1 88 ? 5.415 -0.283 4.405 1.00 88.50 88 ASN A C 1
ATOM 726 O O . ASN A 1 88 ? 5.042 -1.446 4.208 1.00 88.50 88 ASN A O 1
ATOM 730 N N . ARG A 1 89 ? 4.567 0.694 4.740 1.00 87.94 89 ARG A N 1
ATOM 731 C CA . ARG A 1 89 ? 3.146 0.486 5.023 1.00 87.94 89 ARG A CA 1
ATOM 732 C C . ARG A 1 89 ? 2.414 -0.062 3.805 1.00 87.94 89 ARG A C 1
ATOM 734 O O . ARG A 1 89 ? 1.600 -0.963 3.967 1.00 87.94 89 ARG A O 1
ATOM 741 N N . HIS A 1 90 ? 2.718 0.428 2.605 1.00 92.69 90 HIS A N 1
ATOM 742 C CA . HIS A 1 90 ? 2.031 -0.010 1.391 1.00 92.69 90 HIS A CA 1
ATOM 743 C C . HIS A 1 90 ? 2.303 -1.491 1.087 1.00 92.69 90 HIS A C 1
ATOM 745 O O . HIS A 1 90 ? 1.357 -2.264 0.904 1.00 92.69 90 HIS A O 1
ATOM 751 N N . SER A 1 91 ? 3.560 -1.934 1.174 1.00 94.19 91 SER A N 1
ATOM 752 C CA . SER A 1 91 ? 3.916 -3.345 0.965 1.00 94.19 91 SER A CA 1
ATOM 753 C C . SER A 1 91 ? 3.327 -4.270 2.024 1.00 94.19 91 SER A C 1
ATOM 755 O O . SER A 1 91 ? 2.777 -5.325 1.699 1.00 94.19 91 SER A O 1
ATOM 757 N N . TYR A 1 92 ? 3.389 -3.872 3.299 1.00 89.94 92 TYR A N 1
ATOM 758 C CA . TYR A 1 92 ? 2.807 -4.652 4.393 1.00 89.94 92 TYR A CA 1
ATOM 759 C C . TYR A 1 92 ? 1.301 -4.877 4.201 1.00 89.94 92 TYR A C 1
ATOM 761 O O . TYR A 1 92 ? 0.786 -5.975 4.445 1.00 89.94 92 TYR A O 1
ATOM 769 N N . LEU A 1 93 ? 0.592 -3.835 3.766 1.00 87.88 93 LEU A N 1
ATOM 770 C CA . LEU A 1 93 ? -0.849 -3.881 3.561 1.00 87.88 93 LEU A CA 1
ATOM 771 C C . LEU A 1 93 ? -1.238 -4.668 2.334 1.00 87.88 93 LEU A C 1
ATOM 773 O O . LEU A 1 93 ? -2.134 -5.499 2.434 1.00 87.88 93 LEU A O 1
ATOM 777 N N . SER A 1 94 ? -0.544 -4.452 1.222 1.00 92.38 94 SER A N 1
ATOM 778 C CA . SER A 1 94 ? -0.771 -5.211 -0.003 1.00 92.38 94 SER A CA 1
ATOM 779 C C . SER A 1 94 ? -0.639 -6.708 0.275 1.00 92.38 94 SER A C 1
ATOM 781 O O . SER A 1 94 ? -1.536 -7.483 -0.045 1.00 92.38 94 SER A O 1
ATOM 783 N N . LEU A 1 95 ? 0.406 -7.116 1.005 1.00 92.12 95 LEU A N 1
ATOM 784 C CA . LEU A 1 95 ? 0.575 -8.508 1.420 1.00 92.12 95 LEU A CA 1
ATOM 785 C C . LEU A 1 95 ? -0.517 -8.992 2.381 1.00 92.12 95 LEU A C 1
ATOM 787 O O . LEU A 1 95 ? -0.998 -10.118 2.256 1.00 92.12 95 LEU A O 1
ATOM 791 N N . SER A 1 96 ? -0.906 -8.167 3.354 1.00 87.44 96 SER A N 1
ATOM 792 C CA . SER A 1 96 ? -1.915 -8.550 4.346 1.00 87.44 96 SER A CA 1
ATOM 793 C C . SER A 1 96 ? -3.315 -8.667 3.745 1.00 87.44 96 SER A C 1
ATOM 795 O O . SER A 1 96 ? -4.053 -9.563 4.133 1.00 87.44 96 SER A O 1
ATOM 797 N N . LEU A 1 97 ? -3.670 -7.801 2.799 1.00 86.56 97 LEU A N 1
ATOM 798 C CA . LEU A 1 97 ? -4.971 -7.806 2.141 1.00 86.56 97 LEU A CA 1
ATOM 799 C C . LEU A 1 97 ? -5.087 -8.933 1.107 1.00 86.56 97 LEU A C 1
ATOM 801 O O . LEU A 1 97 ? -6.120 -9.587 1.023 1.00 86.56 97 LEU A O 1
ATOM 805 N N . LEU A 1 98 ? -4.025 -9.174 0.335 1.00 89.88 98 LEU A N 1
ATOM 806 C CA . LEU A 1 98 ? -4.057 -10.125 -0.779 1.00 89.88 98 LEU A CA 1
ATOM 807 C C . LEU A 1 98 ? -3.740 -11.568 -0.369 1.00 89.88 98 LEU A C 1
ATOM 809 O O . LEU A 1 98 ? -4.205 -12.501 -1.020 1.00 89.88 98 LEU A O 1
ATOM 813 N N . TYR A 1 99 ? -2.945 -11.767 0.689 1.00 86.56 99 TYR A N 1
ATOM 814 C CA . TYR A 1 99 ? -2.393 -13.087 1.021 1.00 86.56 99 TYR A CA 1
ATOM 815 C C . TYR A 1 99 ? -2.667 -13.563 2.453 1.00 86.56 99 TYR A C 1
ATOM 817 O O . TYR A 1 99 ? -2.336 -14.707 2.769 1.00 86.56 99 TYR A O 1
ATOM 825 N N . LYS A 1 100 ? -3.280 -12.754 3.332 1.00 82.12 100 LYS A N 1
ATOM 826 C CA . LYS A 1 100 ? -3.787 -13.253 4.625 1.00 82.12 100 LYS A CA 1
ATOM 827 C C . LYS A 1 100 ? -5.294 -13.496 4.538 1.00 82.12 100 LYS A C 1
ATOM 829 O O . LYS A 1 100 ? -6.032 -12.694 3.979 1.00 82.12 100 LYS A O 1
ATOM 834 N N . GLN A 1 101 ? -5.758 -14.616 5.094 1.00 59.44 101 GLN A N 1
ATOM 835 C CA . GLN A 1 101 ? -7.185 -14.949 5.116 1.00 59.44 101 GLN A CA 1
ATOM 836 C C . GLN A 1 101 ? -7.958 -14.011 6.054 1.00 59.44 101 GLN A C 1
ATOM 838 O O . GLN A 1 101 ? -7.579 -13.858 7.210 1.00 59.44 101 GLN A O 1
ATOM 843 N N . GLN A 1 102 ? -9.066 -13.465 5.536 1.00 57.53 102 GLN A N 1
ATOM 844 C CA . GLN A 1 102 ? -10.014 -12.552 6.192 1.00 57.53 102 GLN A CA 1
ATOM 845 C C . GLN A 1 102 ? -9.395 -11.235 6.673 1.00 57.53 102 GLN A C 1
ATOM 847 O O . GLN A 1 102 ? -8.890 -11.118 7.786 1.00 57.53 102 GLN A O 1
ATOM 852 N N . THR A 1 103 ? -9.495 -10.207 5.833 1.00 68.44 103 THR A N 1
ATOM 853 C CA . THR A 1 103 ? -9.100 -8.847 6.197 1.00 68.44 103 THR A CA 1
ATOM 854 C C . THR A 1 103 ? -10.322 -8.065 6.665 1.00 68.44 103 THR A C 1
ATOM 856 O O . THR A 1 103 ? -11.132 -7.618 5.857 1.00 68.44 103 THR A O 1
ATOM 859 N N . ASP A 1 104 ? -10.462 -7.888 7.977 1.00 85.06 104 ASP A N 1
ATOM 860 C CA . ASP A 1 104 ? -11.345 -6.859 8.523 1.00 85.06 104 ASP A CA 1
ATOM 861 C C . ASP A 1 104 ? -10.747 -5.484 8.179 1.00 85.06 104 ASP A C 1
ATOM 863 O O . ASP A 1 104 ? -9.658 -5.127 8.639 1.00 85.06 104 ASP A O 1
ATOM 867 N N . PHE A 1 105 ? -11.440 -4.710 7.338 1.00 85.81 105 PHE A N 1
ATOM 868 C CA . PHE A 1 105 ? -10.974 -3.390 6.913 1.00 85.81 105 PHE A CA 1
ATOM 869 C C . PHE A 1 105 ? -10.819 -2.406 8.076 1.00 85.81 105 PHE A C 1
ATOM 871 O O . PHE A 1 105 ? -9.940 -1.547 8.019 1.00 85.81 105 PHE A O 1
ATOM 878 N N . CYS A 1 106 ? -11.624 -2.539 9.134 1.00 89.44 106 CYS A N 1
ATOM 879 C CA . CYS A 1 106 ? -11.492 -1.723 10.335 1.00 89.44 106 CYS A CA 1
ATOM 880 C C . CYS A 1 106 ? -10.171 -2.033 11.036 1.00 89.44 106 CYS A C 1
ATOM 882 O O . CYS A 1 106 ? -9.389 -1.129 11.334 1.00 89.44 106 CYS A O 1
ATOM 884 N N . GLN A 1 107 ? -9.879 -3.321 11.226 1.00 86.62 107 GLN A N 1
ATOM 885 C CA . GLN A 1 107 ? -8.628 -3.764 11.832 1.00 86.62 107 GLN A CA 1
ATOM 886 C C . GLN A 1 107 ? -7.418 -3.328 10.998 1.00 86.62 107 GLN A C 1
ATOM 888 O O . GLN A 1 107 ? -6.431 -2.836 11.549 1.00 86.62 107 GLN A O 1
ATOM 893 N N . LEU A 1 108 ? -7.511 -3.458 9.671 1.00 82.06 108 LEU A N 1
ATOM 894 C CA . LEU A 1 108 ? -6.473 -3.006 8.751 1.00 82.06 108 LEU A CA 1
ATOM 895 C C . LEU A 1 108 ? -6.238 -1.498 8.896 1.00 82.06 108 LEU A C 1
ATOM 897 O O . LEU A 1 108 ? -5.107 -1.073 9.113 1.00 82.06 108 LEU A O 1
ATOM 901 N N . PHE A 1 109 ? -7.302 -0.693 8.849 1.00 89.94 109 PHE A N 1
ATOM 902 C CA . PHE A 1 109 ? -7.236 0.754 9.041 1.00 89.94 109 PHE A CA 1
ATOM 903 C C . PHE A 1 109 ? -6.581 1.137 10.375 1.00 89.94 109 PHE A C 1
ATOM 905 O O . PHE A 1 109 ? -5.680 1.979 10.392 1.00 89.94 109 PHE A O 1
ATOM 912 N N . ILE A 1 110 ? -6.987 0.502 11.480 1.00 90.56 110 ILE A N 1
ATOM 913 C CA . ILE A 1 110 ? -6.422 0.772 12.809 1.00 90.56 110 ILE A CA 1
ATOM 914 C C . ILE A 1 110 ? -4.925 0.474 12.815 1.00 90.56 110 ILE A C 1
ATOM 916 O O . ILE A 1 110 ? -4.147 1.320 13.250 1.00 90.56 110 ILE A O 1
ATOM 920 N N . GLN A 1 111 ? -4.502 -0.678 12.286 1.00 83.69 111 GLN A N 1
ATOM 921 C CA . GLN A 1 111 ? -3.088 -1.048 12.238 1.00 83.69 111 GLN A CA 1
ATOM 922 C C . GLN A 1 111 ? -2.252 -0.017 11.461 1.00 83.69 111 GLN A C 1
ATOM 924 O O . GLN A 1 111 ? -1.168 0.360 11.906 1.00 83.69 111 GLN A O 1
ATOM 929 N N . ILE A 1 112 ? -2.761 0.474 10.325 1.00 83.69 112 ILE A N 1
ATOM 930 C CA . ILE A 1 112 ? -2.082 1.485 9.495 1.00 83.69 112 ILE A CA 1
ATOM 931 C C . ILE A 1 112 ? -1.875 2.769 10.273 1.00 83.69 112 ILE A C 1
ATOM 933 O O . ILE A 1 112 ? -0.776 3.328 10.288 1.00 83.69 112 ILE A O 1
ATOM 937 N N . LYS A 1 113 ? -2.958 3.264 10.868 1.00 90.44 113 LYS A N 1
ATOM 938 C CA . LYS A 1 113 ? -2.958 4.577 11.498 1.00 90.44 113 LYS A CA 1
ATOM 939 C C . LYS A 1 113 ? -2.233 4.547 12.830 1.00 90.44 113 LYS A C 1
ATOM 941 O O . LYS A 1 113 ? -1.551 5.509 13.156 1.00 90.44 113 LYS A O 1
ATOM 946 N N . LEU A 1 114 ? -2.249 3.421 13.530 1.00 87.31 114 LEU A N 1
ATOM 947 C CA . LEU A 1 114 ? -1.419 3.238 14.708 1.00 87.31 114 LEU A CA 1
ATOM 948 C C . LEU A 1 114 ? 0.081 3.274 14.359 1.00 87.31 114 LEU A C 1
ATOM 950 O O . LEU A 1 114 ? 0.833 3.993 15.011 1.00 87.31 114 LEU A O 1
ATOM 954 N N . ASN A 1 115 ? 0.505 2.592 13.287 1.00 80.62 115 ASN A N 1
ATOM 955 C CA . ASN A 1 115 ? 1.892 2.669 12.814 1.00 80.62 115 ASN A CA 1
ATOM 956 C C . ASN A 1 115 ? 2.274 4.103 12.399 1.00 80.62 115 ASN A C 1
ATOM 958 O O . ASN A 1 115 ? 3.348 4.576 12.752 1.00 80.62 115 ASN A O 1
ATOM 962 N N . GLU A 1 116 ? 1.386 4.810 11.689 1.00 85.88 116 GLU A N 1
ATOM 963 C CA . GLU A 1 116 ? 1.584 6.217 11.304 1.00 85.88 116 GLU A CA 1
ATOM 964 C C . GLU A 1 116 ? 1.781 7.132 12.514 1.00 85.88 116 GLU A C 1
ATOM 966 O O . GLU A 1 116 ? 2.720 7.924 12.548 1.00 85.88 116 GLU A O 1
ATOM 971 N N . TYR A 1 117 ? 0.917 6.990 13.520 1.00 87.62 117 TYR A N 1
ATOM 972 C CA . TYR A 1 117 ? 0.999 7.739 14.768 1.00 87.62 117 TYR A CA 1
ATOM 973 C C . TYR A 1 117 ? 2.347 7.527 15.464 1.00 87.62 117 TYR A C 1
ATOM 975 O O . TYR A 1 117 ? 2.982 8.488 15.901 1.00 87.62 117 TYR A O 1
ATOM 983 N N . TYR A 1 118 ? 2.814 6.278 15.530 1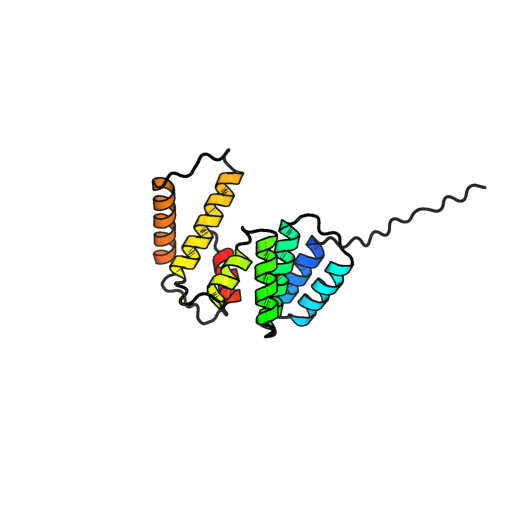.00 80.25 118 TYR A N 1
ATOM 984 C CA . TYR A 1 118 ? 4.102 5.953 16.137 1.00 80.25 118 TYR A CA 1
ATOM 985 C C . TYR A 1 118 ? 5.281 6.545 15.369 1.00 80.25 118 TYR A C 1
ATOM 987 O O . TYR A 1 118 ? 6.132 7.176 15.994 1.00 80.25 118 TYR A O 1
ATOM 995 N N . SER A 1 119 ? 5.293 6.436 14.039 1.00 77.50 119 SER A N 1
ATOM 996 C CA . SER A 1 119 ? 6.342 7.044 13.214 1.00 77.50 119 SER A CA 1
ATOM 997 C C . SER A 1 119 ? 6.388 8.570 13.358 1.00 77.50 119 SER A C 1
ATOM 999 O O . SER A 1 119 ? 7.468 9.149 13.447 1.00 77.50 119 SER A O 1
ATOM 1001 N N . LEU A 1 120 ? 5.228 9.236 13.419 1.00 79.94 120 LEU A N 1
ATOM 1002 C CA . LEU A 1 120 ? 5.158 10.688 13.616 1.00 79.94 120 LEU A CA 1
ATOM 1003 C C . LEU A 1 120 ? 5.649 11.108 15.006 1.00 79.94 120 LEU A C 1
ATOM 1005 O O . LEU A 1 120 ? 6.335 12.121 15.134 1.00 79.94 120 LEU A O 1
ATOM 1009 N N . ARG A 1 121 ? 5.319 10.342 16.052 1.00 75.06 121 ARG A N 1
ATOM 1010 C CA . ARG A 1 121 ? 5.753 10.653 17.419 1.00 75.06 121 ARG A CA 1
ATOM 1011 C C . ARG A 1 121 ? 7.250 10.432 17.610 1.00 75.06 121 ARG A C 1
ATOM 1013 O O . ARG A 1 121 ? 7.894 11.294 18.190 1.00 75.06 121 ARG A O 1
ATOM 1020 N N . GLU A 1 122 ? 7.800 9.325 17.110 1.00 70.25 122 GLU A N 1
ATOM 1021 C CA . GLU A 1 122 ? 9.242 9.041 17.179 1.00 70.25 122 GLU A CA 1
ATOM 1022 C C . GLU A 1 122 ? 10.073 10.138 16.499 1.00 70.25 122 GLU A C 1
ATOM 1024 O O . GLU A 1 122 ? 11.146 10.498 16.974 1.00 70.25 122 GLU A O 1
ATOM 1029 N N . TYR A 1 123 ? 9.546 10.721 15.421 1.00 62.16 123 TYR A N 1
ATOM 1030 C CA . TYR A 1 123 ? 10.173 11.850 14.742 1.00 62.16 123 TYR A CA 1
ATOM 1031 C C . TYR A 1 123 ? 10.095 13.163 15.545 1.00 62.16 123 TYR A C 1
ATOM 1033 O O . TYR A 1 123 ? 11.023 13.971 15.506 1.00 62.16 123 TYR A O 1
ATOM 1041 N N . CYS A 1 124 ? 8.990 13.395 16.261 1.00 60.38 124 CYS A N 1
ATOM 1042 C CA . CYS A 1 124 ? 8.717 14.650 16.971 1.00 60.38 124 CYS A CA 1
ATOM 1043 C C . CYS A 1 124 ? 9.225 14.683 18.425 1.00 60.38 124 CYS A C 1
ATOM 1045 O O . CYS A 1 124 ? 9.473 15.764 18.960 1.00 60.38 124 CYS A O 1
ATOM 1047 N N . GLU A 1 125 ? 9.368 13.533 19.081 1.00 59.16 125 GLU A N 1
ATOM 1048 C CA . GLU A 1 125 ? 9.723 13.409 20.496 1.00 59.16 125 GLU A CA 1
ATOM 1049 C C . GLU A 1 125 ? 10.907 12.439 20.648 1.00 59.16 125 GLU A C 1
ATOM 1051 O O . GLU A 1 125 ? 10.903 11.369 20.050 1.00 59.16 125 GLU A O 1
ATOM 1056 N N . ASN A 1 126 ? 11.915 12.768 21.473 1.00 50.94 126 ASN A N 1
ATOM 1057 C CA . ASN A 1 126 ? 12.964 11.811 21.869 1.00 50.94 126 ASN A CA 1
ATOM 1058 C C . ASN A 1 126 ? 12.297 10.630 22.600 1.00 50.94 126 ASN A C 1
ATOM 1060 O O . ASN A 1 126 ? 12.002 10.720 23.793 1.00 50.94 126 ASN A O 1
ATOM 1064 N N . ALA A 1 127 ? 11.991 9.572 21.850 1.00 55.69 127 ALA A N 1
ATOM 1065 C CA . ALA A 1 127 ? 10.945 8.613 22.175 1.00 55.69 127 ALA A CA 1
ATOM 1066 C C . ALA A 1 127 ? 11.217 7.825 23.467 1.00 55.69 127 ALA A C 1
ATOM 1068 O O . ALA A 1 127 ? 12.138 7.013 23.554 1.00 55.69 127 ALA A O 1
ATOM 1069 N N . GLY A 1 128 ? 10.364 8.036 24.472 1.00 59.62 128 GLY A N 1
ATOM 1070 C CA . GLY A 1 128 ? 10.153 7.068 25.546 1.00 59.62 128 GLY A CA 1
ATOM 1071 C C . GLY A 1 128 ? 9.288 5.899 25.060 1.00 59.62 128 GLY A C 1
ATOM 1072 O O . GLY A 1 128 ? 8.559 6.020 24.077 1.00 59.62 128 GLY A O 1
ATOM 1073 N N . ALA A 1 129 ? 9.354 4.760 25.753 1.00 64.06 129 ALA A N 1
ATOM 1074 C CA . ALA A 1 129 ? 8.510 3.607 25.443 1.00 64.06 129 ALA A CA 1
ATOM 1075 C C . ALA A 1 129 ? 7.016 3.951 25.596 1.00 64.06 129 ALA A C 1
ATOM 1077 O O . ALA A 1 129 ? 6.618 4.573 26.582 1.00 64.06 129 ALA A O 1
ATOM 1078 N N . PHE A 1 130 ? 6.193 3.514 24.638 1.00 69.50 130 PHE A N 1
ATOM 1079 C CA . PHE A 1 130 ? 4.743 3.691 24.691 1.00 69.50 130 PHE A CA 1
ATOM 1080 C C . PHE A 1 130 ? 4.149 2.968 25.893 1.00 69.50 130 PHE A C 1
ATOM 1082 O O . PHE A 1 130 ? 4.380 1.773 26.093 1.00 69.50 130 PHE A O 1
ATOM 1089 N N . SER A 1 131 ? 3.329 3.677 26.665 1.00 80.69 131 SER A N 1
ATOM 1090 C CA . SER A 1 131 ? 2.479 3.007 27.639 1.00 80.69 131 SER A CA 1
ATOM 1091 C C . SER A 1 131 ? 1.316 2.320 26.922 1.00 80.69 131 SER A C 1
ATOM 1093 O O . SER A 1 131 ? 0.748 2.850 25.963 1.00 80.69 131 SER A O 1
ATOM 1095 N N . GLN A 1 132 ? 0.910 1.153 27.422 1.00 83.75 132 GLN A N 1
ATOM 1096 C CA . GLN A 1 132 ? -0.276 0.447 26.926 1.00 83.75 132 GLN A CA 1
ATOM 1097 C C . GLN A 1 132 ? -1.527 1.350 26.949 1.00 83.75 132 GLN A C 1
ATOM 1099 O O . GLN A 1 132 ? -2.338 1.327 26.029 1.00 83.75 132 GLN A O 1
ATOM 1104 N N . GLN A 1 133 ? -1.632 2.223 27.953 1.00 87.69 133 GLN A N 1
ATOM 1105 C CA . GLN A 1 133 ? -2.749 3.153 28.105 1.00 87.69 133 GLN A CA 1
ATOM 1106 C C . GLN A 1 133 ? -2.801 4.230 27.006 1.00 87.69 133 GLN A C 1
ATOM 1108 O O . GLN A 1 133 ? -3.883 4.670 26.620 1.00 87.69 133 GLN A O 1
ATOM 1113 N N . GLU A 1 134 ? -1.656 4.694 26.497 1.00 85.81 134 GLU A N 1
ATOM 1114 C CA . GLU A 1 134 ? -1.628 5.611 25.349 1.00 85.81 134 GLU A CA 1
ATOM 1115 C C . GLU A 1 134 ? -2.065 4.901 24.069 1.00 85.81 134 GLU A C 1
ATOM 1117 O O . GLU A 1 134 ? -2.846 5.460 23.301 1.00 85.81 134 GLU A O 1
ATOM 1122 N N . GLN A 1 135 ? -1.602 3.667 23.857 1.00 89.06 135 GLN A N 1
ATOM 1123 C CA . GLN A 1 135 ? -2.006 2.863 22.706 1.00 89.06 135 GLN A CA 1
ATOM 1124 C C . GLN A 1 135 ? -3.524 2.649 22.678 1.00 89.06 135 GLN A C 1
ATOM 1126 O O . GLN A 1 135 ? -4.145 2.867 21.640 1.00 89.06 135 GLN A O 1
ATOM 1131 N N . GLU A 1 136 ? -4.127 2.290 23.813 1.00 92.00 136 GLU A N 1
ATOM 1132 C CA . GLU A 1 136 ? -5.578 2.105 23.939 1.00 92.00 136 GLU A CA 1
ATOM 1133 C C . GLU A 1 136 ? -6.350 3.379 23.558 1.00 92.00 136 GLU A C 1
ATOM 1135 O O . GLU A 1 136 ? -7.269 3.318 22.746 1.00 92.00 136 GLU A O 1
ATOM 1140 N N . LYS A 1 137 ? -5.912 4.558 24.025 1.00 92.81 137 LYS A N 1
ATOM 1141 C CA . LYS A 1 137 ? -6.544 5.841 23.660 1.00 92.81 137 LYS A CA 1
ATOM 1142 C C . LYS A 1 137 ? -6.495 6.130 22.161 1.00 92.81 137 LYS A C 1
ATOM 1144 O O . LYS A 1 137 ? -7.457 6.658 21.605 1.00 92.81 137 LYS A O 1
ATOM 1149 N N . VAL A 1 138 ? -5.372 5.823 21.509 1.00 93.75 138 VAL A N 1
ATOM 1150 C CA . VAL A 1 138 ? -5.234 6.016 20.059 1.00 93.75 138 VAL A CA 1
ATOM 1151 C C . VAL A 1 138 ? -6.150 5.049 19.315 1.00 93.75 138 VAL A C 1
ATOM 1153 O O . VAL A 1 138 ? -6.842 5.462 18.388 1.00 93.75 138 VAL A O 1
ATOM 1156 N N . VAL A 1 139 ? -6.217 3.786 19.743 1.00 95.19 139 VAL A N 1
ATOM 1157 C CA . VAL A 1 139 ? -7.127 2.791 19.159 1.00 95.19 139 VAL A CA 1
ATOM 1158 C C . VAL A 1 139 ? -8.589 3.215 19.318 1.00 95.19 139 VAL A C 1
ATOM 1160 O O . VAL A 1 139 ? -9.328 3.180 18.335 1.00 95.19 139 VAL A O 1
ATOM 1163 N N . ASP A 1 140 ? -8.997 3.696 20.493 1.00 96.69 140 ASP A N 1
ATOM 1164 C CA . ASP A 1 140 ? -10.357 4.197 20.736 1.00 96.69 140 ASP A CA 1
ATOM 1165 C C . ASP A 1 140 ? -10.709 5.375 19.816 1.00 96.69 140 ASP A C 1
ATOM 1167 O O . ASP A 1 140 ? -11.796 5.425 19.232 1.00 96.69 140 ASP A O 1
ATOM 1171 N N . TYR A 1 141 ? -9.772 6.310 19.629 1.00 96.62 141 TYR A N 1
ATOM 1172 C CA . TYR A 1 141 ? -9.934 7.417 18.687 1.00 96.62 141 TYR A CA 1
ATOM 1173 C C . TYR A 1 141 ? -10.088 6.926 17.238 1.00 96.62 141 TYR A C 1
ATOM 1175 O O . TYR A 1 141 ? -10.967 7.401 16.513 1.00 96.62 141 TYR A O 1
ATOM 1183 N N . LEU A 1 142 ? -9.279 5.952 16.815 1.00 96.69 142 LEU A N 1
ATOM 1184 C CA . LEU A 1 142 ? -9.351 5.370 15.473 1.00 96.69 142 LEU A CA 1
ATOM 1185 C C . LEU A 1 142 ? -10.659 4.604 15.243 1.00 96.69 142 LEU A C 1
ATOM 1187 O O . LEU A 1 142 ? -11.264 4.743 14.179 1.00 96.69 142 LEU A O 1
ATOM 1191 N N . LEU A 1 143 ? -11.140 3.860 16.241 1.00 96.94 143 LEU A N 1
ATOM 1192 C CA . LEU A 1 143 ? -12.446 3.197 16.206 1.00 96.94 143 LEU A CA 1
ATOM 1193 C C . LEU A 1 143 ? -13.582 4.215 16.079 1.00 96.94 143 LEU A C 1
ATOM 1195 O O . LEU A 1 143 ? -14.480 4.053 15.250 1.00 96.94 143 LEU A O 1
ATOM 1199 N N . PHE A 1 144 ? -13.532 5.301 16.852 1.00 97.00 144 PHE A N 1
ATOM 1200 C CA . PHE A 1 144 ? -14.498 6.388 16.728 1.00 97.00 144 PHE A CA 1
ATOM 1201 C C . PHE A 1 144 ? -14.473 7.016 15.325 1.00 97.00 144 PHE A C 1
ATOM 1203 O O . PHE A 1 144 ? -15.528 7.205 14.711 1.00 97.00 144 PHE A O 1
ATOM 1210 N N . PHE A 1 145 ? -13.281 7.299 14.787 1.00 96.31 145 PHE A N 1
ATOM 1211 C CA . PHE A 1 145 ? -13.119 7.826 13.432 1.00 96.31 145 PHE A CA 1
ATOM 1212 C C . PHE A 1 145 ? -13.710 6.875 12.385 1.00 96.31 145 PHE A C 1
ATOM 1214 O O . PHE A 1 145 ? -14.440 7.319 11.495 1.00 96.31 145 PHE A O 1
ATOM 1221 N N . TRP A 1 146 ? -13.426 5.577 12.500 1.00 95.81 146 TRP A N 1
ATOM 1222 C CA . TRP A 1 146 ? -13.951 4.547 11.609 1.00 95.81 146 TRP A CA 1
ATOM 1223 C C . TRP A 1 146 ? -15.481 4.508 11.625 1.00 95.81 146 TRP A C 1
ATOM 1225 O O . TRP A 1 146 ? -16.124 4.600 10.575 1.00 95.81 146 TRP A O 1
ATOM 1235 N N . ASN A 1 147 ? -16.071 4.431 12.818 1.00 95.81 147 ASN A N 1
ATOM 1236 C CA . ASN A 1 147 ? -17.520 4.352 12.995 1.00 95.81 147 ASN A CA 1
ATOM 1237 C C . ASN A 1 147 ? -18.237 5.568 12.406 1.00 95.81 147 ASN A C 1
ATOM 1239 O O . ASN A 1 147 ? -19.288 5.442 11.781 1.00 95.81 147 ASN A O 1
ATOM 1243 N N . LYS A 1 148 ? -17.638 6.751 12.555 1.00 95.38 148 LYS A N 1
ATOM 1244 C CA . LYS A 1 148 ? -18.208 8.001 12.056 1.00 95.38 148 LYS A CA 1
ATOM 1245 C C . LYS A 1 148 ? -18.073 8.173 10.540 1.00 95.38 148 LYS A C 1
ATOM 1247 O O . LYS A 1 148 ? -18.991 8.705 9.922 1.00 95.38 148 LYS A O 1
ATOM 1252 N N . ASN A 1 149 ? -16.941 7.779 9.951 1.00 93.75 149 ASN A N 1
ATOM 1253 C CA . ASN A 1 149 ? -16.590 8.187 8.582 1.00 93.75 149 ASN A CA 1
ATOM 1254 C C . ASN A 1 149 ? -16.533 7.041 7.562 1.00 93.75 149 ASN A C 1
ATOM 1256 O O . ASN A 1 149 ? -16.646 7.295 6.365 1.00 93.75 149 ASN A O 1
ATOM 1260 N N . LEU A 1 150 ? -16.308 5.804 8.008 1.00 93.75 150 LEU A N 1
ATOM 1261 C CA . LEU A 1 150 ? -15.889 4.699 7.141 1.00 93.75 150 LEU A CA 1
ATOM 1262 C C . LEU A 1 150 ? -16.867 3.519 7.141 1.00 93.75 150 LEU A C 1
ATOM 1264 O O . LEU A 1 150 ? -17.015 2.866 6.117 1.00 93.75 150 LEU A O 1
ATOM 1268 N N . THR A 1 151 ? -17.613 3.293 8.226 1.00 91.56 151 THR A N 1
ATOM 1269 C CA . THR A 1 151 ? -18.506 2.118 8.358 1.00 91.56 151 THR A CA 1
ATOM 1270 C C . THR A 1 151 ? -19.531 1.978 7.230 1.00 91.56 151 THR A C 1
ATOM 1272 O O . THR A 1 151 ? -19.781 0.873 6.764 1.00 91.56 151 THR A O 1
ATOM 1275 N N . ASN A 1 152 ? -20.102 3.090 6.764 1.00 88.19 152 ASN A N 1
ATOM 1276 C CA . ASN A 1 152 ? -21.118 3.082 5.706 1.00 88.19 152 ASN A CA 1
ATOM 1277 C C . ASN A 1 152 ? -20.532 3.329 4.310 1.00 88.19 152 ASN A C 1
ATOM 1279 O O . ASN A 1 152 ? -21.277 3.595 3.365 1.00 88.19 152 ASN A O 1
ATOM 1283 N N . LYS A 1 153 ? -19.202 3.321 4.172 1.00 88.38 153 LYS A N 1
ATOM 1284 C CA . LYS A 1 153 ? -18.559 3.567 2.887 1.00 88.38 153 LYS A CA 1
ATOM 1285 C C . LYS A 1 153 ? -18.664 2.325 2.009 1.00 88.38 153 LYS A C 1
ATOM 1287 O O . LYS A 1 153 ? -18.392 1.213 2.450 1.00 88.38 153 LYS A O 1
ATOM 1292 N N . ASN A 1 154 ? -19.035 2.530 0.747 1.00 87.06 154 ASN A N 1
ATOM 1293 C CA . ASN A 1 154 ? -18.977 1.461 -0.233 1.00 87.06 154 ASN A CA 1
ATOM 1294 C C . ASN A 1 154 ? -17.531 1.271 -0.716 1.00 87.06 154 ASN A C 1
ATOM 1296 O O . ASN A 1 154 ? -16.946 2.185 -1.295 1.00 87.06 154 ASN A O 1
ATOM 1300 N N . TYR A 1 155 ? -16.976 0.088 -0.469 1.00 86.44 155 TYR A N 1
ATOM 1301 C CA . TYR A 1 155 ? -15.622 -0.296 -0.872 1.00 86.44 155 TYR A CA 1
ATOM 1302 C C . TYR A 1 155 ? -15.587 -1.115 -2.167 1.00 86.44 155 TYR A C 1
ATOM 1304 O O . TYR A 1 155 ? -14.509 -1.345 -2.697 1.00 86.44 155 TYR A O 1
ATOM 1312 N N . THR A 1 156 ? -16.738 -1.536 -2.706 1.00 85.75 156 THR A N 1
ATOM 1313 C CA . THR A 1 156 ? -16.795 -2.467 -3.851 1.00 85.75 156 THR A CA 1
ATOM 1314 C C . THR A 1 156 ? -16.337 -1.863 -5.176 1.00 85.75 156 THR A C 1
ATOM 1316 O O . THR A 1 156 ? -16.168 -2.586 -6.149 1.00 85.75 156 THR A O 1
ATOM 1319 N N . GLU A 1 157 ? -16.214 -0.539 -5.247 1.00 88.00 157 GLU A N 1
ATOM 1320 C CA . GLU A 1 157 ? -15.755 0.178 -6.444 1.00 88.00 157 GLU A CA 1
ATOM 1321 C C . GLU A 1 157 ? -14.229 0.267 -6.532 1.00 88.00 157 GLU A C 1
ATOM 1323 O O . GLU A 1 157 ? -13.708 0.646 -7.577 1.00 88.00 157 GLU A O 1
ATOM 1328 N N . MET A 1 158 ? -13.530 -0.052 -5.441 1.00 90.25 158 MET A N 1
ATOM 1329 C CA . MET A 1 158 ? -12.076 -0.040 -5.370 1.00 90.25 158 MET A CA 1
ATOM 1330 C C . MET A 1 158 ? -11.567 -1.470 -5.443 1.00 90.25 158 MET A C 1
ATOM 1332 O O . MET A 1 158 ? -12.051 -2.349 -4.727 1.00 90.25 158 MET A O 1
ATOM 1336 N N . ASP A 1 159 ? -10.565 -1.693 -6.281 1.00 90.19 159 ASP A N 1
ATOM 1337 C CA . ASP A 1 159 ? -9.802 -2.931 -6.197 1.00 90.19 159 ASP A CA 1
ATOM 1338 C C . ASP A 1 159 ? -8.899 -2.956 -4.949 1.00 90.19 159 ASP A C 1
ATOM 1340 O O . ASP A 1 159 ? -8.797 -1.987 -4.191 1.00 90.19 159 ASP A O 1
ATOM 1344 N N . GLU A 1 160 ? -8.224 -4.078 -4.715 1.00 87.81 160 GLU A N 1
ATOM 1345 C CA . GLU A 1 160 ? -7.477 -4.306 -3.481 1.00 87.81 160 GLU A CA 1
ATOM 1346 C C . GLU A 1 160 ? -6.350 -3.283 -3.279 1.00 87.81 160 GLU A C 1
ATOM 1348 O O . GLU A 1 160 ? -6.139 -2.816 -2.162 1.00 87.81 160 GLU A O 1
ATOM 1353 N N . LEU A 1 161 ? -5.657 -2.871 -4.345 1.00 91.81 161 LEU A N 1
ATOM 1354 C CA . LEU A 1 161 ? -4.578 -1.880 -4.230 1.00 91.81 161 LEU A CA 1
ATOM 1355 C C . LEU A 1 161 ? -5.113 -0.446 -4.177 1.00 91.81 161 LEU A C 1
ATOM 1357 O O . LEU A 1 161 ? -4.528 0.399 -3.506 1.00 91.81 161 LEU A O 1
ATOM 1361 N N . GLU A 1 162 ? -6.248 -0.165 -4.817 1.00 91.25 162 GLU A N 1
ATOM 1362 C CA . GLU A 1 162 ? -6.955 1.109 -4.657 1.00 91.25 162 GLU A CA 1
ATOM 1363 C C . GLU A 1 162 ? -7.459 1.285 -3.209 1.00 91.25 162 GLU A C 1
ATOM 1365 O O . GLU A 1 162 ? -7.419 2.397 -2.677 1.00 91.25 162 GLU A O 1
ATOM 1370 N N . LEU A 1 163 ? -7.852 0.198 -2.530 1.00 88.62 163 LEU A N 1
ATOM 1371 C CA . LEU A 1 163 ? -8.185 0.209 -1.099 1.00 88.62 163 LEU A CA 1
ATOM 1372 C C . LEU A 1 163 ? -6.965 0.490 -0.213 1.00 88.62 163 LEU A C 1
ATOM 1374 O O . LEU A 1 163 ? -7.071 1.267 0.741 1.00 88.62 163 LEU A O 1
ATOM 1378 N N . VAL A 1 164 ? -5.810 -0.106 -0.524 1.00 89.50 164 VAL A N 1
ATOM 1379 C CA . VAL A 1 164 ? -4.546 0.170 0.183 1.00 89.50 164 VAL A CA 1
ATOM 1380 C C . VAL A 1 164 ? -4.170 1.648 0.047 1.00 89.50 164 VAL A C 1
ATOM 1382 O O . VAL A 1 164 ? -3.985 2.326 1.064 1.00 89.50 164 VAL A O 1
ATOM 1385 N N . ASP A 1 165 ? -4.1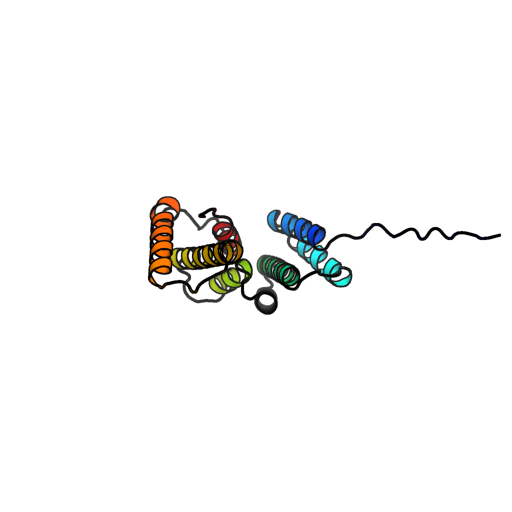44 2.165 -1.186 1.00 90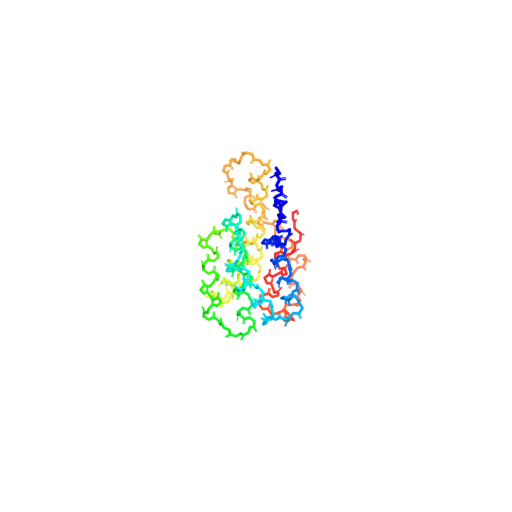.50 165 ASP A N 1
ATOM 1386 C CA . ASP A 1 165 ? -3.914 3.583 -1.492 1.00 90.50 165 ASP A CA 1
ATOM 1387 C C . ASP A 1 165 ? -4.870 4.484 -0.695 1.00 90.50 165 ASP A C 1
ATOM 1389 O O . ASP A 1 165 ? -4.461 5.481 -0.089 1.00 90.50 165 ASP A O 1
ATOM 1393 N N . TYR A 1 166 ? -6.159 4.125 -0.680 1.00 90.38 166 TYR A N 1
ATOM 1394 C CA . TYR A 1 166 ? -7.193 4.885 0.008 1.00 90.38 166 TYR A CA 1
ATOM 1395 C C . TYR A 1 166 ? -6.930 4.980 1.514 1.00 90.38 166 TYR A C 1
ATOM 1397 O O . TYR A 1 166 ? -6.939 6.085 2.062 1.00 90.38 166 TYR A O 1
ATOM 1405 N N . PHE A 1 167 ? -6.671 3.859 2.195 1.00 88.94 167 PHE A N 1
ATOM 1406 C CA . PHE A 1 167 ? -6.445 3.876 3.641 1.00 88.94 167 PHE A CA 1
ATOM 1407 C C . PHE A 1 167 ? -5.158 4.601 4.034 1.00 88.94 167 PHE A C 1
ATOM 1409 O O . PHE A 1 167 ? -5.153 5.328 5.033 1.00 88.94 167 PHE A O 1
ATOM 1416 N N . ILE A 1 168 ? -4.085 4.463 3.253 1.00 88.81 168 ILE A N 1
ATOM 1417 C CA . ILE A 1 168 ? -2.845 5.211 3.490 1.00 88.81 168 ILE A CA 1
ATOM 1418 C C . ILE A 1 168 ? -3.107 6.713 3.357 1.00 88.81 168 ILE A C 1
ATOM 1420 O O . ILE A 1 168 ? -2.732 7.470 4.252 1.00 88.81 168 ILE A O 1
ATOM 1424 N N . GLY A 1 169 ? -3.821 7.134 2.309 1.00 90.38 169 GLY A N 1
ATOM 1425 C CA . GLY A 1 169 ? -4.093 8.543 2.016 1.00 90.38 169 GLY A CA 1
ATOM 1426 C C . GLY A 1 169 ? -5.045 9.258 2.983 1.00 90.38 169 GLY A C 1
ATOM 1427 O O . GLY A 1 169 ? -5.147 10.487 2.937 1.00 90.38 169 GLY A O 1
ATOM 1428 N N . LEU A 1 170 ? -5.747 8.538 3.866 1.00 92.06 170 LEU A N 1
ATOM 1429 C CA . LEU A 1 170 ? -6.628 9.150 4.865 1.00 92.06 170 LEU A CA 1
ATOM 1430 C C . LEU A 1 170 ? -5.837 9.983 5.879 1.00 92.06 170 LEU A C 1
ATOM 1432 O O . LEU A 1 170 ? -5.037 9.451 6.643 1.00 92.06 170 LEU A O 1
ATOM 1436 N N . LYS A 1 171 ? -6.121 11.282 5.956 1.00 91.12 171 LYS A N 1
ATOM 1437 C CA . LYS A 1 171 ? -5.546 12.165 6.978 1.00 91.12 171 LYS A CA 1
ATOM 1438 C C . LYS A 1 171 ? -6.328 12.027 8.282 1.00 91.12 171 LYS A C 1
ATOM 1440 O O . LYS A 1 171 ? -7.508 12.372 8.321 1.00 91.12 171 LYS A O 1
ATOM 1445 N N . VAL A 1 172 ? -5.677 11.486 9.309 1.00 91.56 172 VAL A N 1
ATOM 1446 C CA . VAL A 1 172 ? -6.289 11.184 10.617 1.00 91.56 172 VAL A CA 1
ATOM 1447 C C . VAL A 1 172 ? -5.611 11.939 11.763 1.00 91.56 172 VAL A C 1
ATOM 1449 O O . VAL A 1 172 ? -6.306 12.349 12.698 1.00 91.56 172 VAL A O 1
ATOM 1452 N N . PHE A 1 173 ? -4.291 12.122 11.666 1.00 88.06 173 PHE A N 1
ATOM 1453 C CA . PHE A 1 173 ? -3.446 12.896 12.577 1.00 88.06 173 PHE A CA 1
ATOM 1454 C C . PHE A 1 173 ? -2.878 14.124 11.863 1.00 88.06 173 PHE A C 1
ATOM 1456 O O . PHE A 1 173 ? -2.797 14.089 10.609 1.00 88.06 173 PHE A O 1
#